Protein AF-A0A920UGZ1-F1 (afdb_monomer)

Foldseek 3Di:
DLCLQQQAEDQQAWEQAPVGIDGGSPVLSVLQVQVCQQFVPKDKAFPDKDWDDDQVVWIKIKTWTWIWGARCQAHPVGGRPRDIDIDTKIKIWTWYDDPSHIHIYMYMPHDDHDRVVVVVVVVVVVVVVVVD

Nearest PDB structures (foldseek):
  3kkg-assembly1_A-2  TM=7.372E-01  e=1.058E-04  Jannaschia sp. CCS1
  2gex-assembly1_A  TM=8.144E-01  e=2.770E-03  Streptomyces nogalater
  7xsi-assembly3_E  TM=6.151E-01  e=9.424E-03  Sordaria araneosa
  3ef8-assembly1_A  TM=6.515E-01  e=1.059E-02  Novosphingobium aromaticivorans DSM 12444
  4l8p-assembly1_A  TM=6.482E-01  e=1.157E-01  Peptacetobacter hiranonis DSM 13275

Radius of gyration: 15.09 Å; Cα contacts (8 Å, |Δi|>4): 255; chains: 1; bounding box: 34×28×44 Å

Secondary structure (DSSP, 8-state):
-HHHHHSSB-TT-EEEETTEEEESHHHHHHHHHHHHHH-TT-EEEEEEEEEEEETTTEEEEEEEEEEEEE--S-BTTBS----EEEEEEEEEEEEEEETTEEEEEEEEES-----HHHHHHHHHHHHHHTT-

Sequence (132 aa):
MLNTFLTPYSKSSRVFDDYGLQLGNKKICYDTHHTTGAFSNIKLIADEIIWAGNDEVGFHTSHRTIIRGRNDGKSNYGPATNKDIDVLVIAKCVAWKTGFFWNMYATTLPVCFFNWGWILTVWHQNSYLLHR

Structure (mmCIF, N/CA/C/O backbone):
data_AF-A0A920UGZ1-F1
#
_entry.id   AF-A0A920UGZ1-F1
#
loop_
_atom_site.group_PDB
_atom_site.id
_atom_site.type_symbol
_atom_site.label_atom_id
_atom_site.label_alt_id
_atom_site.label_comp_id
_atom_site.label_asym_id
_atom_site.label_entity_id
_atom_site.label_seq_id
_atom_site.pdbx_PDB_ins_code
_atom_site.Cartn_x
_atom_site.Cartn_y
_atom_site.Cartn_z
_atom_site.occupancy
_atom_site.B_iso_or_equiv
_atom_site.auth_seq_id
_atom_site.auth_comp_id
_atom_site.auth_asym_id
_atom_site.auth_atom_id
_atom_site.pdbx_PDB_model_num
ATOM 1 N N . MET A 1 1 ? 5.589 -16.237 9.351 1.00 32.47 1 MET A N 1
ATOM 2 C CA . MET A 1 1 ? 4.701 -15.240 8.705 1.00 32.47 1 MET A CA 1
ATOM 3 C C . MET A 1 1 ? 5.381 -13.913 8.357 1.00 32.47 1 MET A C 1
ATOM 5 O O . MET A 1 1 ? 5.009 -13.347 7.344 1.00 32.47 1 MET A O 1
ATOM 9 N N . LEU A 1 2 ? 6.389 -13.425 9.100 1.00 29.95 2 LEU A N 1
ATOM 10 C CA . LEU A 1 2 ? 7.102 -12.169 8.767 1.00 29.95 2 LEU A CA 1
ATOM 11 C C . LEU A 1 2 ? 7.870 -12.199 7.425 1.00 29.95 2 LEU A C 1
ATOM 13 O O . LEU A 1 2 ? 7.974 -11.184 6.743 1.00 29.95 2 LEU A O 1
ATOM 17 N N . ASN A 1 3 ? 8.373 -13.366 7.008 1.00 32.59 3 ASN A N 1
ATOM 18 C CA . ASN A 1 3 ? 9.215 -13.475 5.808 1.00 32.59 3 ASN A CA 1
ATOM 19 C C . ASN A 1 3 ? 8.451 -13.366 4.477 1.00 32.59 3 ASN A C 1
ATOM 21 O O . ASN A 1 3 ? 9.066 -13.048 3.463 1.00 32.59 3 ASN A O 1
ATOM 25 N N . THR A 1 4 ? 7.133 -13.587 4.455 1.00 44.34 4 THR A N 1
ATOM 26 C CA . THR A 1 4 ? 6.342 -13.535 3.210 1.00 44.34 4 THR A CA 1
ATOM 27 C C . THR A 1 4 ? 6.033 -12.096 2.772 1.00 44.34 4 THR A C 1
ATOM 29 O O . THR A 1 4 ? 5.862 -11.842 1.588 1.00 44.34 4 THR A O 1
ATOM 32 N N . PHE A 1 5 ? 6.020 -11.132 3.703 1.00 48.66 5 PHE A N 1
ATOM 33 C CA . PHE A 1 5 ? 5.841 -9.706 3.382 1.00 48.66 5 PHE A CA 1
ATOM 34 C C . PHE A 1 5 ? 7.144 -9.023 2.933 1.00 48.66 5 PHE A C 1
ATOM 36 O O . PHE A 1 5 ? 7.114 -8.118 2.104 1.00 48.66 5 PHE A O 1
ATOM 43 N N . LEU A 1 6 ? 8.294 -9.462 3.461 1.00 47.62 6 LEU A N 1
ATOM 44 C CA . LEU A 1 6 ? 9.612 -8.888 3.152 1.00 47.62 6 LEU A CA 1
ATOM 45 C C . LEU A 1 6 ? 10.187 -9.346 1.808 1.00 47.62 6 LEU A C 1
ATOM 47 O O . LEU A 1 6 ? 11.056 -8.678 1.254 1.00 47.62 6 LEU A O 1
ATOM 51 N N . THR A 1 7 ? 9.758 -10.508 1.320 1.00 50.88 7 THR A N 1
ATOM 52 C CA . THR A 1 7 ? 10.422 -11.241 0.234 1.00 50.88 7 THR A CA 1
ATOM 53 C C . THR A 1 7 ? 10.430 -10.540 -1.127 1.00 50.88 7 THR A C 1
ATOM 55 O O . THR A 1 7 ? 11.448 -10.666 -1.808 1.00 50.88 7 THR A O 1
ATOM 58 N N . PRO A 1 8 ? 9.401 -9.774 -1.543 1.00 59.59 8 PRO A N 1
ATOM 59 C CA . PRO A 1 8 ? 9.457 -9.100 -2.835 1.00 59.59 8 PRO A CA 1
ATOM 60 C C . PRO A 1 8 ? 10.147 -7.735 -2.781 1.00 59.59 8 PRO A C 1
ATOM 62 O O . PRO A 1 8 ? 10.661 -7.299 -3.806 1.00 59.59 8 PRO A O 1
ATOM 65 N N . TYR A 1 9 ? 10.196 -7.066 -1.622 1.00 65.62 9 TYR A N 1
ATOM 66 C CA . TYR A 1 9 ? 10.680 -5.687 -1.527 1.00 65.62 9 TYR A CA 1
ATOM 67 C C . TYR A 1 9 ? 12.178 -5.600 -1.247 1.00 65.62 9 TYR A C 1
ATOM 69 O O . TYR A 1 9 ? 12.668 -6.041 -0.204 1.00 65.62 9 TYR A O 1
ATOM 77 N N . SER A 1 10 ? 12.899 -4.916 -2.132 1.00 73.38 10 SER A N 1
ATOM 78 C CA . SER A 1 10 ? 14.305 -4.580 -1.921 1.00 73.38 10 SER A CA 1
ATOM 79 C C . SER A 1 10 ? 14.525 -3.719 -0.667 1.00 73.38 10 SER A C 1
ATOM 81 O O . SER A 1 10 ? 13.705 -2.865 -0.310 1.00 73.38 10 SER A O 1
ATOM 83 N N . LYS A 1 11 ? 15.698 -3.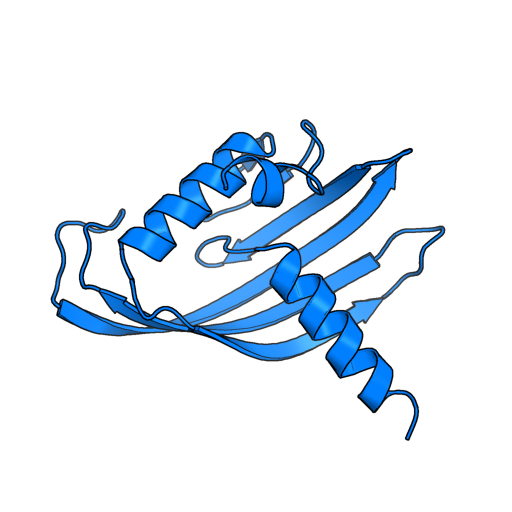869 -0.035 1.00 78.88 11 LYS A N 1
ATOM 84 C CA . LYS A 1 11 ? 16.172 -2.986 1.047 1.00 78.88 11 LYS A CA 1
ATOM 85 C C . LYS A 1 11 ? 16.336 -1.528 0.597 1.00 78.88 11 LYS A C 1
ATOM 87 O O . LYS A 1 11 ? 16.344 -0.648 1.448 1.00 78.88 11 LYS A O 1
ATOM 92 N N . SER A 1 12 ? 16.438 -1.276 -0.709 1.00 79.88 12 SER A N 1
ATOM 93 C CA . SER A 1 12 ? 16.514 0.061 -1.315 1.00 79.88 12 SER A CA 1
ATOM 94 C C . SER A 1 12 ? 15.156 0.640 -1.727 1.00 79.88 12 SER A C 1
ATOM 96 O O . SER A 1 12 ? 15.119 1.656 -2.420 1.00 79.88 12 SER A O 1
ATOM 98 N N . SER A 1 13 ? 14.039 0.013 -1.338 1.00 78.62 13 SER A N 1
ATOM 99 C CA . SER A 1 13 ? 12.700 0.545 -1.628 1.00 78.62 13 SER A CA 1
ATOM 100 C C . SER A 1 13 ? 12.511 1.931 -1.010 1.00 78.62 13 SER A C 1
ATOM 102 O O . SER A 1 13 ? 13.039 2.217 0.067 1.00 78.62 13 SER A O 1
ATOM 104 N N . ARG A 1 14 ? 11.761 2.794 -1.695 1.00 80.56 14 ARG A N 1
ATOM 105 C CA . ARG A 1 14 ? 11.508 4.179 -1.278 1.00 80.56 14 ARG A CA 1
ATOM 106 C C . ARG A 1 14 ? 10.013 4.441 -1.293 1.00 80.56 14 ARG A C 1
ATOM 108 O O . ARG A 1 14 ? 9.350 4.137 -2.280 1.00 80.56 14 ARG A O 1
ATOM 115 N N . VAL A 1 15 ? 9.493 5.015 -0.220 1.00 78.00 15 VAL A N 1
ATOM 116 C CA . VAL A 1 15 ? 8.068 5.319 -0.093 1.00 78.00 15 VAL A CA 1
ATOM 117 C C . VAL A 1 15 ? 7.905 6.749 0.384 1.00 78.00 15 VAL A C 1
ATOM 119 O O . VAL A 1 15 ? 8.541 7.142 1.349 1.00 78.00 15 VAL A O 1
ATOM 122 N N . PHE A 1 16 ? 7.071 7.524 -0.291 1.00 78.50 16 PHE A N 1
ATOM 123 C CA . PHE A 1 16 ? 6.626 8.831 0.167 1.00 78.50 16 PHE A CA 1
ATOM 124 C C . PHE A 1 16 ? 5.209 8.701 0.720 1.00 78.50 16 PHE A C 1
ATOM 126 O O . PHE A 1 16 ? 4.284 8.347 -0.018 1.00 78.50 16 PHE A O 1
ATOM 133 N N . ASP A 1 17 ? 5.069 8.978 2.013 1.00 74.38 17 ASP A N 1
ATOM 134 C CA . ASP A 1 17 ? 3.800 9.029 2.736 1.00 74.38 17 ASP A CA 1
ATOM 135 C C . ASP A 1 17 ? 3.557 10.435 3.311 1.00 74.38 17 ASP A C 1
ATOM 137 O O . ASP A 1 17 ? 4.325 11.370 3.062 1.00 74.38 17 ASP A O 1
ATOM 141 N N . ASP A 1 18 ? 2.490 10.590 4.097 1.00 68.00 18 ASP A N 1
ATOM 142 C CA . ASP A 1 18 ? 2.122 11.861 4.738 1.00 68.00 18 ASP A CA 1
ATOM 143 C C . ASP A 1 18 ? 3.185 12.364 5.740 1.00 68.00 18 ASP A C 1
ATOM 145 O O . ASP A 1 18 ? 3.165 13.528 6.139 1.00 68.00 18 ASP A O 1
ATOM 149 N N . TYR A 1 19 ? 4.135 11.505 6.129 1.00 72.12 19 TYR A N 1
ATOM 150 C CA . TYR A 1 19 ? 5.257 11.817 7.016 1.00 72.12 19 TYR A CA 1
ATOM 151 C C . TYR A 1 19 ? 6.578 12.030 6.252 1.00 72.12 19 TYR A C 1
ATOM 153 O O . TYR A 1 19 ? 7.625 12.217 6.874 1.00 72.12 19 TYR A O 1
ATOM 161 N N . GLY A 1 20 ? 6.548 12.021 4.914 1.00 78.06 20 GLY A N 1
ATOM 162 C CA . GLY A 1 20 ? 7.692 12.291 4.045 1.00 78.06 20 GLY A CA 1
ATOM 163 C C . GLY A 1 20 ? 8.339 11.039 3.444 1.00 78.06 20 GLY A C 1
ATOM 164 O O . GLY A 1 20 ? 7.694 10.015 3.225 1.00 78.06 20 GLY A O 1
ATOM 165 N N . LEU A 1 21 ? 9.631 11.143 3.107 1.00 82.19 21 LEU A N 1
ATOM 166 C CA . LEU A 1 21 ? 10.387 10.047 2.495 1.00 82.19 21 LEU A CA 1
ATOM 167 C C . LEU A 1 21 ? 10.777 8.993 3.533 1.00 82.19 21 LEU A C 1
ATOM 169 O O . LEU A 1 21 ? 11.500 9.264 4.488 1.00 82.19 21 LEU A O 1
ATOM 173 N N . GLN A 1 22 ? 10.392 7.762 3.247 1.00 80.12 22 GLN A N 1
ATOM 174 C CA . GLN A 1 22 ? 10.664 6.561 4.011 1.00 80.12 22 GLN A CA 1
ATOM 175 C C . GLN A 1 22 ? 11.554 5.620 3.206 1.00 80.12 22 GLN A C 1
ATOM 177 O O . GLN A 1 22 ? 11.357 5.414 2.003 1.00 80.12 22 GLN A O 1
ATOM 182 N N . LEU A 1 23 ? 12.539 5.028 3.879 1.00 81.88 23 LEU A N 1
ATOM 183 C CA . LEU A 1 23 ? 13.549 4.180 3.253 1.00 81.88 23 LEU A CA 1
ATOM 184 C C . LEU A 1 23 ? 13.459 2.737 3.748 1.00 81.88 23 LEU A C 1
ATOM 186 O O . LEU A 1 23 ? 13.374 2.459 4.945 1.00 81.88 23 LEU A O 1
ATOM 190 N N . GLY A 1 24 ? 13.566 1.815 2.798 1.00 75.94 24 GLY A N 1
ATOM 191 C CA . GLY A 1 24 ? 13.683 0.387 3.032 1.00 75.94 24 GLY A CA 1
ATOM 192 C C . GLY A 1 24 ? 12.365 -0.337 3.296 1.00 75.94 24 GLY A C 1
ATOM 193 O O . GLY A 1 24 ? 11.339 0.229 3.663 1.00 75.94 24 GLY A O 1
ATOM 194 N N . ASN A 1 25 ? 12.413 -1.655 3.116 1.00 75.50 25 ASN A N 1
ATOM 195 C CA . ASN A 1 25 ? 11.250 -2.538 3.218 1.00 75.50 25 ASN A CA 1
ATOM 196 C C . ASN A 1 25 ? 10.719 -2.733 4.651 1.00 75.50 25 ASN A C 1
ATOM 198 O O . ASN A 1 25 ? 9.553 -3.082 4.833 1.00 75.50 25 ASN A O 1
ATOM 202 N N . LYS A 1 26 ? 11.550 -2.499 5.676 1.00 79.75 26 LYS A N 1
ATOM 203 C CA . LYS A 1 26 ? 11.174 -2.704 7.082 1.00 79.75 26 LYS A CA 1
ATOM 204 C C . LYS A 1 26 ? 10.044 -1.778 7.512 1.00 79.75 26 LYS A C 1
ATOM 206 O O . LYS A 1 26 ? 9.107 -2.245 8.151 1.00 79.75 26 LYS A O 1
ATOM 211 N N . LYS A 1 27 ? 10.121 -0.494 7.145 1.00 75.19 27 LYS A N 1
ATOM 212 C CA . LYS A 1 27 ? 9.072 0.467 7.492 1.00 75.19 27 LYS A CA 1
ATOM 213 C C . LYS A 1 27 ? 7.757 0.131 6.792 1.00 75.19 27 LYS A C 1
ATOM 215 O O . LYS A 1 27 ? 6.735 0.079 7.455 1.00 75.19 27 LYS A O 1
ATOM 220 N N . ILE A 1 28 ? 7.805 -0.244 5.513 1.00 73.25 28 ILE A N 1
ATOM 221 C CA . ILE A 1 28 ? 6.624 -0.697 4.756 1.00 73.25 28 ILE A CA 1
ATOM 222 C C . ILE A 1 28 ? 5.918 -1.857 5.479 1.00 73.25 28 ILE A C 1
ATOM 224 O O . ILE A 1 28 ? 4.697 -1.855 5.633 1.00 73.25 28 ILE A O 1
ATOM 228 N N . CYS A 1 29 ? 6.684 -2.838 5.966 1.00 76.00 29 CYS A N 1
ATOM 229 C CA . CYS A 1 29 ? 6.129 -3.968 6.714 1.00 76.00 29 CYS A CA 1
ATOM 230 C C . CYS A 1 29 ? 5.551 -3.538 8.067 1.00 76.00 29 CYS A C 1
ATOM 232 O O . CYS A 1 29 ? 4.473 -3.993 8.442 1.00 76.00 29 CYS A O 1
ATOM 234 N N . TYR A 1 30 ? 6.258 -2.666 8.789 1.00 80.06 30 TYR A N 1
ATOM 235 C CA . TYR A 1 30 ? 5.792 -2.132 10.066 1.00 80.06 30 TYR A CA 1
ATOM 236 C C . TYR A 1 30 ? 4.472 -1.369 9.907 1.00 80.06 30 TYR A C 1
ATOM 238 O O . TYR A 1 30 ? 3.517 -1.665 10.621 1.00 80.06 30 TYR A O 1
ATOM 246 N N . ASP A 1 31 ? 4.387 -0.463 8.933 1.00 77.56 31 ASP A N 1
ATOM 247 C CA . ASP A 1 31 ? 3.189 0.337 8.666 1.00 77.56 31 ASP A CA 1
ATOM 248 C C . ASP A 1 31 ? 2.014 -0.555 8.250 1.00 77.56 31 ASP A C 1
ATOM 250 O O . ASP A 1 31 ? 0.892 -0.382 8.729 1.00 77.56 31 ASP A O 1
ATOM 254 N N . THR A 1 32 ? 2.285 -1.571 7.423 1.00 78.38 32 THR A N 1
ATOM 255 C CA . THR A 1 32 ? 1.283 -2.574 7.040 1.00 78.38 32 THR A CA 1
ATOM 256 C C . THR A 1 32 ? 0.735 -3.291 8.272 1.00 78.38 32 THR A C 1
ATOM 258 O O . THR A 1 32 ? -0.480 -3.353 8.457 1.00 78.38 32 THR A O 1
ATOM 261 N N . HIS A 1 33 ? 1.611 -3.791 9.149 1.00 82.62 33 HIS A N 1
ATOM 262 C CA . HIS A 1 33 ? 1.190 -4.464 10.375 1.00 82.62 33 HIS A CA 1
ATOM 263 C C . HIS A 1 33 ? 0.410 -3.545 11.305 1.00 82.62 33 HIS A C 1
ATOM 265 O O . HIS A 1 33 ? -0.667 -3.931 11.758 1.00 82.62 33 HIS A O 1
ATOM 271 N N . HIS A 1 34 ? 0.915 -2.334 11.538 1.00 83.19 34 HIS A N 1
ATOM 272 C CA . HIS A 1 34 ? 0.252 -1.330 12.358 1.00 83.19 34 HIS A CA 1
ATOM 273 C C . HIS A 1 34 ? -1.201 -1.130 11.912 1.00 83.19 34 HIS A C 1
ATOM 275 O O . HIS A 1 34 ? -2.115 -1.204 12.726 1.00 83.19 34 HIS A O 1
ATOM 281 N N . THR A 1 35 ? -1.442 -0.966 10.616 1.00 80.75 35 THR A N 1
ATOM 282 C CA . THR A 1 35 ? -2.794 -0.676 10.127 1.00 80.75 35 THR A CA 1
ATOM 283 C C . THR A 1 35 ? -3.688 -1.892 10.077 1.00 80.75 35 THR A C 1
ATOM 285 O O . THR A 1 35 ? -4.846 -1.787 10.464 1.00 80.75 35 THR A O 1
ATOM 288 N N . THR A 1 36 ? -3.176 -3.057 9.676 1.00 85.81 36 THR A N 1
ATOM 289 C CA . THR A 1 36 ? -3.968 -4.295 9.784 1.00 85.81 36 THR A CA 1
ATOM 290 C C . THR A 1 36 ? -4.333 -4.619 11.237 1.00 85.81 36 THR A C 1
ATOM 292 O O . THR A 1 36 ? -5.354 -5.250 11.476 1.00 85.81 36 THR A O 1
ATOM 295 N N . GLY A 1 37 ? -3.539 -4.154 12.210 1.00 87.25 37 GLY A N 1
ATOM 296 C CA . GLY A 1 37 ? -3.875 -4.216 13.633 1.00 87.25 37 GLY A CA 1
ATOM 297 C C . GLY A 1 37 ? -4.835 -3.114 14.098 1.00 87.25 37 GLY A C 1
ATOM 298 O O . GLY A 1 37 ? -5.617 -3.348 15.011 1.00 87.25 37 GLY A O 1
ATOM 299 N N . ALA A 1 38 ? -4.794 -1.927 13.485 1.00 87.31 38 ALA A N 1
ATOM 300 C CA . ALA A 1 38 ? -5.699 -0.813 13.784 1.00 87.31 38 ALA A CA 1
ATOM 301 C C . ALA A 1 38 ? -7.110 -0.989 13.187 1.00 87.31 38 ALA A C 1
ATOM 303 O O . ALA A 1 38 ? -8.057 -0.350 13.658 1.00 87.31 38 ALA A O 1
ATOM 304 N N . PHE A 1 39 ? -7.215 -1.811 12.140 1.00 88.94 39 PHE A N 1
ATOM 305 C CA . PHE A 1 39 ? -8.427 -2.106 11.385 1.00 88.94 39 PHE A CA 1
ATOM 306 C C . PHE A 1 39 ? -8.460 -3.601 11.040 1.00 88.94 39 PHE A C 1
ATOM 308 O O . PHE A 1 39 ? -8.046 -4.006 9.950 1.00 88.94 39 PHE A O 1
ATOM 315 N N . SER A 1 40 ? -8.936 -4.446 11.955 1.00 90.50 40 SER A N 1
ATOM 316 C CA . SER A 1 40 ? -8.846 -5.908 11.779 1.00 90.50 40 SER A CA 1
ATOM 317 C C . SER A 1 40 ? -9.637 -6.442 10.573 1.00 90.50 40 SER A C 1
ATOM 319 O O . SER A 1 40 ? -9.274 -7.459 9.980 1.00 90.50 40 SER A O 1
ATOM 321 N N . ASN A 1 41 ? -10.699 -5.735 10.175 1.00 91.50 41 ASN A N 1
ATOM 322 C CA . ASN A 1 41 ? -11.573 -6.069 9.047 1.00 91.50 41 ASN A CA 1
ATOM 323 C C . ASN A 1 41 ? -11.275 -5.246 7.777 1.00 91.50 41 ASN A C 1
ATOM 325 O O . ASN A 1 41 ? -12.150 -5.124 6.914 1.00 91.50 41 ASN A O 1
ATOM 329 N N . ILE A 1 42 ? -10.076 -4.660 7.675 1.00 87.69 42 ILE A N 1
ATOM 330 C CA . ILE A 1 42 ? -9.684 -3.776 6.573 1.00 87.69 42 ILE A CA 1
ATOM 331 C C . ILE A 1 42 ? -9.838 -4.435 5.195 1.00 87.69 42 ILE A C 1
ATOM 333 O O . ILE A 1 42 ? -9.456 -5.585 4.970 1.00 87.69 42 ILE A O 1
ATOM 337 N N . LYS A 1 43 ? -10.370 -3.669 4.243 1.00 87.94 43 LYS A N 1
ATOM 338 C CA . LYS A 1 43 ? -10.505 -4.024 2.828 1.00 87.94 43 LYS A CA 1
ATOM 339 C C . LYS A 1 43 ? -9.951 -2.901 1.963 1.00 87.94 43 LYS A C 1
ATOM 341 O O . LYS A 1 43 ? -10.270 -1.737 2.186 1.00 87.94 43 LYS A O 1
ATOM 346 N N 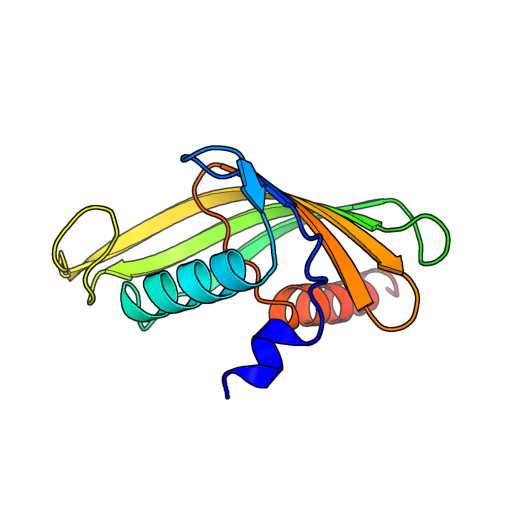. LEU A 1 44 ? -9.154 -3.265 0.963 1.00 84.81 44 LEU A N 1
ATOM 347 C CA . LEU A 1 44 ? -8.653 -2.354 -0.062 1.00 84.81 44 LEU A CA 1
ATOM 348 C C . LEU A 1 44 ? -9.449 -2.631 -1.336 1.00 84.81 44 LEU A C 1
ATOM 350 O O . LEU A 1 44 ? -9.279 -3.669 -1.965 1.00 84.81 44 LEU A O 1
ATOM 354 N N . ILE A 1 45 ? -10.366 -1.741 -1.685 1.00 87.06 45 ILE A N 1
ATOM 355 C CA . ILE A 1 45 ? -11.234 -1.888 -2.851 1.00 87.06 45 ILE A CA 1
ATOM 356 C C . ILE A 1 45 ? -10.571 -1.137 -4.000 1.00 87.06 45 ILE A C 1
ATOM 358 O O . ILE A 1 45 ? -10.518 0.091 -3.982 1.00 87.06 45 ILE A O 1
ATOM 362 N N . ALA A 1 46 ? -10.031 -1.876 -4.967 1.00 85.19 46 ALA A N 1
ATOM 363 C CA . ALA A 1 46 ? -9.477 -1.303 -6.187 1.00 85.19 46 ALA A CA 1
ATOM 364 C C . ALA A 1 46 ? -10.615 -0.736 -7.043 1.00 85.19 46 ALA A C 1
ATOM 366 O O . ALA A 1 46 ? -11.421 -1.497 -7.573 1.00 85.19 46 ALA A O 1
ATOM 367 N N . ASP A 1 47 ? -10.683 0.587 -7.139 1.00 84.44 47 ASP A N 1
ATOM 368 C CA . ASP A 1 47 ? -11.708 1.286 -7.911 1.00 84.44 47 ASP A CA 1
ATOM 369 C C . ASP A 1 47 ? -11.245 1.504 -9.356 1.00 84.44 47 ASP A C 1
ATOM 371 O O . ASP A 1 47 ? -11.942 1.161 -10.304 1.00 84.44 47 ASP A O 1
ATOM 375 N N . GLU A 1 48 ? -10.017 1.997 -9.538 1.00 86.19 48 GLU A N 1
ATOM 376 C CA . GLU A 1 48 ? -9.421 2.164 -10.864 1.00 86.19 48 GLU A CA 1
ATOM 377 C C . GLU A 1 48 ? -7.916 1.929 -10.821 1.00 86.19 48 GLU A C 1
ATOM 379 O O . GLU A 1 48 ? -7.233 2.319 -9.872 1.00 86.19 48 GLU A O 1
ATOM 384 N N . ILE A 1 49 ? -7.385 1.285 -11.858 1.00 84.12 49 ILE A N 1
ATOM 385 C CA . ILE A 1 49 ? -5.961 0.988 -11.964 1.00 84.12 49 ILE A CA 1
ATOM 386 C C . ILE A 1 49 ? -5.516 1.241 -13.391 1.00 84.12 49 ILE A C 1
ATOM 388 O O . ILE A 1 49 ? -6.002 0.608 -14.325 1.00 84.12 49 ILE A O 1
ATOM 392 N N . ILE A 1 50 ? -4.538 2.126 -13.533 1.00 87.56 50 ILE A N 1
ATOM 393 C CA . ILE A 1 50 ? -3.838 2.362 -14.792 1.00 87.56 50 ILE A CA 1
ATOM 394 C C . ILE A 1 50 ? -2.379 1.958 -14.632 1.00 87.56 50 ILE A C 1
ATOM 396 O O . ILE A 1 50 ? -1.790 2.100 -13.556 1.00 87.56 50 ILE A O 1
ATOM 400 N N . TRP A 1 51 ? -1.781 1.454 -15.703 1.00 89.38 51 TRP A N 1
ATOM 401 C CA . TRP A 1 51 ? -0.381 1.062 -15.703 1.00 89.38 51 TRP A CA 1
ATOM 402 C C . TRP A 1 51 ? 0.258 1.256 -17.075 1.00 89.38 51 TRP A C 1
ATOM 404 O O . TRP A 1 51 ? -0.429 1.324 -18.091 1.00 89.38 51 TRP A O 1
ATOM 414 N N . ALA A 1 52 ? 1.581 1.370 -17.085 1.00 86.81 52 ALA A N 1
ATOM 415 C CA . ALA A 1 52 ? 2.403 1.471 -18.280 1.00 86.81 52 ALA A CA 1
ATOM 416 C C . ALA A 1 52 ? 3.761 0.798 -18.042 1.00 86.81 52 ALA A C 1
ATOM 418 O O . ALA A 1 52 ? 4.231 0.728 -16.904 1.00 86.81 52 ALA A O 1
ATOM 419 N N . GLY A 1 53 ? 4.402 0.346 -19.119 1.00 87.69 53 GLY A N 1
ATOM 420 C CA . GLY A 1 53 ? 5.712 -0.308 -19.080 1.00 87.69 53 GLY A CA 1
ATOM 421 C C . GLY A 1 53 ? 5.644 -1.820 -19.294 1.00 87.69 53 GLY A C 1
ATOM 422 O 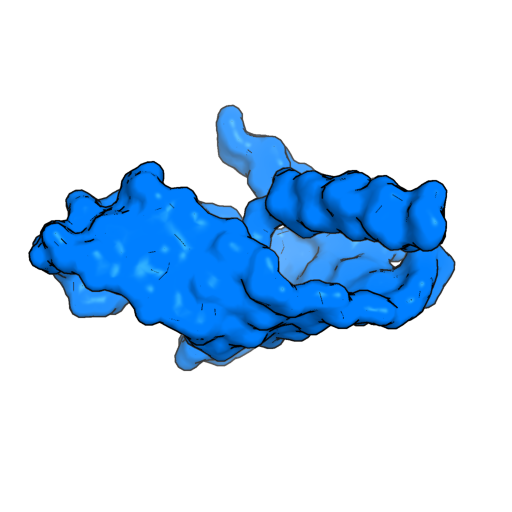O . GLY A 1 53 ? 4.637 -2.338 -19.774 1.00 87.69 53 GLY A O 1
ATOM 423 N N . ASN A 1 54 ? 6.738 -2.513 -18.991 1.00 84.31 54 ASN A N 1
ATOM 424 C CA . ASN A 1 54 ? 6.893 -3.958 -19.179 1.00 84.31 54 ASN A CA 1
ATOM 425 C C . ASN A 1 54 ? 7.979 -4.515 -18.235 1.00 84.31 54 ASN A C 1
ATOM 427 O O . ASN A 1 54 ? 8.485 -3.813 -17.360 1.00 84.31 54 ASN A O 1
ATOM 431 N N . ASP A 1 55 ? 8.326 -5.788 -18.379 1.00 80.62 55 ASP A N 1
ATOM 432 C CA . ASP A 1 55 ? 9.327 -6.475 -17.563 1.00 80.62 55 ASP A CA 1
ATOM 433 C C . ASP A 1 55 ? 10.780 -6.051 -17.842 1.00 80.62 55 ASP A C 1
ATOM 435 O O . ASP A 1 55 ? 11.639 -6.263 -16.983 1.00 80.62 55 ASP A O 1
ATOM 439 N N . GLU A 1 56 ? 11.050 -5.400 -18.976 1.00 80.19 56 GLU A N 1
ATOM 440 C CA . GLU A 1 56 ? 12.366 -4.850 -19.324 1.00 80.19 56 GLU A CA 1
ATOM 441 C C . GLU A 1 56 ? 12.590 -3.458 -18.714 1.00 80.19 56 GLU A C 1
ATOM 443 O O . GLU A 1 56 ? 13.633 -3.203 -18.109 1.00 80.19 56 GLU A O 1
ATOM 448 N N . VAL A 1 57 ? 11.611 -2.553 -18.846 1.00 81.62 57 VAL A N 1
ATOM 449 C CA . VAL A 1 57 ? 11.725 -1.149 -18.393 1.00 81.62 57 VAL A CA 1
ATOM 450 C C . VAL A 1 57 ? 11.136 -0.905 -17.001 1.00 81.62 57 VAL A C 1
ATOM 452 O O . VAL A 1 57 ? 11.365 0.146 -16.402 1.00 81.62 57 VAL A O 1
ATOM 455 N N . GLY A 1 58 ? 10.397 -1.878 -16.467 1.00 81.25 58 GLY A N 1
ATOM 456 C CA . GLY A 1 58 ? 9.624 -1.756 -15.237 1.00 81.25 58 GLY A CA 1
ATOM 457 C C . GLY A 1 58 ? 8.193 -1.271 -15.475 1.00 81.25 58 GLY A C 1
ATOM 458 O O . GLY A 1 58 ? 7.824 -0.798 -16.548 1.00 81.25 58 GLY A O 1
ATOM 459 N N . PHE A 1 59 ? 7.374 -1.389 -14.435 1.00 83.62 59 PHE A N 1
ATOM 460 C CA . PHE A 1 59 ? 5.962 -1.038 -14.440 1.00 83.62 59 PHE A CA 1
ATOM 461 C C . PHE A 1 59 ? 5.726 0.233 -13.635 1.00 83.62 59 PHE A C 1
ATOM 463 O O . PHE A 1 59 ? 6.008 0.293 -12.438 1.00 83.62 59 PHE A O 1
ATOM 470 N N . HIS A 1 60 ? 5.140 1.230 -14.282 1.00 84.56 60 HIS A N 1
ATOM 471 C CA . HIS A 1 60 ? 4.523 2.373 -13.631 1.00 84.56 60 HIS A CA 1
ATOM 472 C C . HIS A 1 60 ? 3.046 2.064 -13.440 1.00 84.56 60 HIS A C 1
ATOM 474 O O . HIS A 1 60 ? 2.359 1.700 -14.385 1.00 84.56 60 HIS A O 1
ATOM 480 N N . THR A 1 61 ? 2.548 2.210 -12.224 1.00 82.94 61 THR A N 1
ATOM 481 C CA . THR A 1 61 ? 1.166 1.896 -11.862 1.00 82.94 61 THR A CA 1
ATOM 482 C C . THR A 1 61 ? 0.585 3.052 -11.066 1.00 82.94 61 THR A C 1
ATOM 484 O O . THR A 1 61 ? 1.283 3.688 -10.276 1.00 82.94 61 THR A O 1
ATOM 487 N N . SER A 1 62 ? -0.688 3.350 -11.281 1.00 85.81 62 SER A N 1
ATOM 488 C CA . SER A 1 62 ? -1.451 4.293 -10.473 1.00 85.81 62 SER A CA 1
ATOM 489 C C . SER A 1 62 ? -2.756 3.628 -10.074 1.00 85.81 62 SER A C 1
ATOM 491 O O . SER A 1 62 ? -3.501 3.158 -10.929 1.00 85.81 62 SER A O 1
ATOM 493 N N . HIS A 1 63 ? -3.021 3.597 -8.775 1.00 85.50 63 HIS A N 1
ATOM 494 C CA . HIS A 1 63 ? -4.174 2.941 -8.178 1.00 85.50 63 HIS A CA 1
ATOM 495 C C . HIS A 1 63 ? -5.047 3.996 -7.516 1.00 85.50 63 HIS A C 1
ATOM 497 O O . HIS A 1 63 ? -4.552 4.782 -6.705 1.00 85.50 63 HIS A O 1
ATOM 503 N N . ARG A 1 64 ? -6.335 3.993 -7.840 1.00 87.69 64 ARG A N 1
ATOM 504 C CA . ARG A 1 64 ? -7.385 4.630 -7.054 1.00 87.69 64 ARG A CA 1
ATOM 505 C C . ARG A 1 64 ? -8.054 3.533 -6.237 1.00 87.69 64 ARG A C 1
ATOM 507 O O . ARG A 1 64 ? -8.624 2.598 -6.797 1.00 87.69 64 ARG A O 1
ATOM 514 N N . THR A 1 65 ? -7.951 3.634 -4.920 1.00 84.94 65 THR A N 1
ATOM 515 C CA . THR A 1 65 ? -8.389 2.598 -3.983 1.00 84.94 65 THR A CA 1
ATOM 516 C C . THR A 1 65 ? -9.257 3.222 -2.904 1.00 84.94 65 THR A C 1
ATOM 518 O O . THR A 1 65 ? -8.936 4.292 -2.395 1.00 84.94 65 THR A O 1
ATOM 521 N N . ILE A 1 66 ? -10.325 2.538 -2.507 1.00 88.25 66 ILE A N 1
ATOM 522 C CA . ILE A 1 66 ? -11.079 2.868 -1.296 1.00 88.25 66 ILE A CA 1
ATOM 523 C C . ILE A 1 66 ? -10.653 1.894 -0.202 1.00 88.25 66 ILE A C 1
ATOM 525 O O . ILE A 1 66 ? -10.820 0.681 -0.335 1.00 88.25 66 ILE A O 1
ATOM 529 N N . ILE A 1 67 ? -10.100 2.416 0.886 1.00 86.75 67 ILE A N 1
ATOM 530 C CA . ILE A 1 67 ? -9.820 1.646 2.094 1.00 86.75 67 ILE A CA 1
ATOM 531 C C . ILE A 1 67 ? -11.040 1.720 2.997 1.00 86.75 67 ILE A C 1
ATOM 533 O O . ILE A 1 67 ? -11.432 2.805 3.417 1.00 86.75 67 ILE A O 1
ATOM 537 N N . ARG A 1 68 ? -11.607 0.560 3.318 1.00 90.69 68 ARG A N 1
ATOM 538 C CA . ARG A 1 68 ? -12.760 0.421 4.205 1.00 90.69 68 ARG A CA 1
ATOM 539 C C . ARG A 1 68 ? -12.404 -0.436 5.404 1.00 90.69 68 ARG A C 1
ATOM 541 O O . ARG A 1 68 ? -11.820 -1.505 5.239 1.00 90.69 68 ARG A O 1
ATOM 548 N N . GLY A 1 69 ? -12.804 -0.021 6.597 1.00 91.31 69 GLY A N 1
ATOM 549 C CA . GLY A 1 69 ? -12.608 -0.818 7.805 1.00 91.31 69 GLY A CA 1
ATOM 550 C C . GLY A 1 69 ? -13.206 -0.168 9.042 1.00 91.31 69 GLY A C 1
ATOM 551 O O . GLY A 1 69 ? -13.583 0.999 9.022 1.00 91.31 69 GLY A O 1
ATOM 552 N N . ARG A 1 70 ? -13.264 -0.929 10.130 1.00 94.06 70 ARG A N 1
ATOM 553 C CA . ARG A 1 70 ? -13.640 -0.459 11.459 1.00 94.06 70 ARG A CA 1
ATOM 554 C C . ARG A 1 70 ? -12.381 -0.207 12.267 1.00 94.06 70 ARG A C 1
ATOM 556 O O . ARG A 1 70 ? -11.528 -1.082 12.338 1.00 94.06 70 ARG A O 1
ATOM 563 N N . ASN A 1 71 ? -12.260 0.964 12.885 1.00 93.44 71 ASN A N 1
ATOM 564 C CA . ASN A 1 71 ? -11.123 1.264 13.747 1.00 93.44 71 ASN A CA 1
ATOM 565 C C . ASN A 1 71 ? -11.283 0.601 15.124 1.00 93.44 71 ASN A C 1
ATOM 567 O O . ASN A 1 71 ? -11.722 1.240 16.081 1.00 93.44 71 ASN A O 1
ATOM 571 N N . ASP A 1 72 ? -10.948 -0.680 15.208 1.00 95.25 72 ASP A N 1
ATOM 572 C CA . ASP A 1 72 ? -11.034 -1.510 16.412 1.00 95.25 72 ASP A CA 1
ATOM 573 C C . ASP A 1 72 ? -9.693 -1.678 17.147 1.00 95.25 72 ASP A C 1
ATOM 575 O O . ASP A 1 72 ? -9.659 -2.193 18.265 1.00 95.25 72 ASP A O 1
ATOM 579 N N . GLY A 1 73 ? -8.598 -1.176 16.570 1.00 92.25 73 GLY A N 1
ATOM 580 C CA . GLY A 1 73 ? -7.284 -1.105 17.204 1.00 92.25 73 GLY A CA 1
ATOM 581 C C . GLY A 1 73 ? -6.739 0.319 17.330 1.00 92.25 73 GLY A C 1
ATOM 582 O O . GLY A 1 73 ? -7.262 1.285 16.769 1.00 92.25 73 GLY A O 1
ATOM 583 N N . LYS A 1 74 ? -5.647 0.467 18.085 1.00 91.38 74 LYS A N 1
ATOM 584 C CA . LYS A 1 74 ? -4.912 1.737 18.174 1.00 91.38 74 LYS A CA 1
ATOM 585 C C . LYS A 1 74 ? -4.326 2.082 16.803 1.00 91.38 74 LYS A C 1
ATOM 587 O O . LYS A 1 74 ? -3.681 1.238 16.192 1.00 91.38 74 LYS A O 1
ATOM 592 N N . SER A 1 75 ? -4.513 3.324 16.366 1.00 85.94 75 SER A N 1
ATOM 593 C CA . SER A 1 75 ? -3.936 3.859 15.130 1.00 85.94 75 SER A CA 1
ATOM 594 C C . SER A 1 75 ? -2.942 4.991 15.426 1.00 85.94 75 SER A C 1
ATOM 596 O O . SER A 1 75 ? -2.797 5.429 16.571 1.00 85.94 75 SER A O 1
ATOM 598 N N . ASN A 1 76 ? -2.307 5.532 14.380 1.00 79.94 76 ASN A N 1
ATOM 599 C CA . ASN A 1 76 ? -1.473 6.736 14.478 1.00 79.94 76 ASN A CA 1
ATOM 600 C C . ASN A 1 76 ? -2.278 7.976 14.905 1.00 79.94 76 ASN A C 1
ATOM 602 O O . ASN A 1 76 ? -1.697 8.948 15.376 1.00 79.94 76 ASN A O 1
ATOM 606 N N . TYR A 1 77 ? -3.607 7.934 14.769 1.00 81.12 77 TYR A N 1
ATOM 607 C CA . TYR A 1 77 ? -4.514 9.024 15.127 1.00 81.12 77 TYR A CA 1
ATOM 608 C C . TYR A 1 77 ? -5.080 8.899 16.550 1.00 81.12 77 TYR A C 1
ATOM 610 O O . TYR A 1 77 ? -5.840 9.763 16.979 1.00 81.12 77 TYR A O 1
ATOM 618 N N . GLY A 1 78 ? -4.713 7.849 17.298 1.00 87.56 78 GLY A N 1
ATOM 619 C CA . GLY A 1 78 ? -5.108 7.670 18.696 1.00 87.56 78 GLY A CA 1
ATOM 620 C C . GLY A 1 78 ? -5.664 6.279 19.030 1.00 87.56 78 GLY A C 1
ATOM 621 O O . GLY A 1 78 ? -5.460 5.319 18.279 1.00 87.56 78 GLY A O 1
ATOM 622 N N . PRO A 1 79 ? -6.329 6.141 20.195 1.00 92.94 79 PRO A N 1
ATOM 623 C CA . PRO A 1 79 ? -7.001 4.908 20.608 1.00 92.94 79 PRO A CA 1
ATOM 624 C C . PRO A 1 79 ? -8.088 4.458 19.620 1.00 92.94 79 PRO A C 1
ATOM 626 O O . PRO A 1 79 ? -8.570 5.253 18.816 1.00 92.94 79 PRO A O 1
ATOM 629 N N . ALA A 1 80 ? -8.500 3.190 19.721 1.00 94.38 80 ALA A N 1
ATOM 630 C CA . ALA A 1 80 ? -9.584 2.638 18.911 1.00 94.38 80 ALA A CA 1
ATOM 631 C C . ALA A 1 80 ? -10.878 3.445 19.099 1.00 94.38 80 ALA A C 1
ATO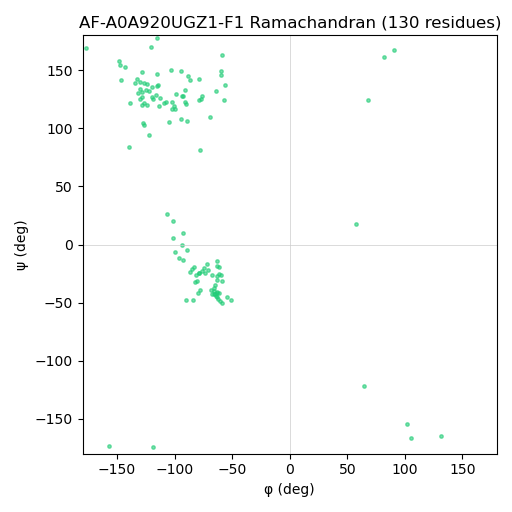M 633 O O . ALA A 1 80 ? -11.372 3.607 20.216 1.00 94.38 80 ALA A O 1
ATOM 634 N N . THR A 1 81 ? -11.431 3.943 17.998 1.00 93.69 81 THR A N 1
ATOM 635 C CA . THR A 1 81 ? -12.663 4.745 18.000 1.00 93.69 81 THR A CA 1
ATOM 636 C C . THR A 1 81 ? -13.923 3.906 17.796 1.00 93.69 81 THR A C 1
ATOM 638 O O . THR A 1 81 ? -15.027 4.402 18.013 1.00 93.69 81 THR A O 1
ATOM 641 N N . ASN A 1 82 ? -13.778 2.643 17.377 1.00 95.62 82 ASN A N 1
ATOM 642 C CA . ASN A 1 82 ? -14.851 1.710 17.025 1.00 95.62 82 ASN A CA 1
ATOM 643 C C . ASN A 1 82 ? -15.790 2.191 15.909 1.00 95.62 82 ASN A C 1
ATOM 645 O O . ASN A 1 82 ? -16.880 1.628 15.757 1.00 95.62 82 ASN A O 1
ATOM 649 N N . LYS A 1 83 ? -15.372 3.190 15.123 1.00 93.31 83 LYS A N 1
ATOM 650 C CA . LYS A 1 83 ? -16.114 3.726 13.976 1.00 93.31 83 LYS A CA 1
ATOM 651 C C . LYS A 1 83 ? -15.681 3.064 12.675 1.00 93.31 83 LYS A C 1
ATOM 653 O O . LYS A 1 83 ? -14.515 2.695 12.527 1.00 93.31 83 LYS A O 1
ATOM 658 N N . ASP A 1 84 ? -16.617 2.965 11.742 1.00 94.62 84 ASP A N 1
ATOM 659 C CA . ASP A 1 84 ? -16.318 2.595 10.364 1.00 94.62 84 ASP A CA 1
ATOM 660 C C . ASP A 1 84 ? -15.750 3.797 9.605 1.00 94.62 84 ASP A C 1
ATOM 662 O O . ASP A 1 84 ? -16.162 4.941 9.824 1.00 94.62 84 ASP A O 1
ATOM 666 N N . ILE A 1 85 ? -14.787 3.527 8.730 1.00 88.38 85 ILE A N 1
ATOM 667 C CA . ILE A 1 85 ? -14.139 4.514 7.872 1.00 88.38 85 ILE A CA 1
ATOM 668 C C . ILE A 1 85 ? -14.169 4.060 6.418 1.00 88.38 85 ILE A C 1
ATOM 670 O O . ILE A 1 85 ? -14.049 2.867 6.133 1.00 88.38 85 ILE A O 1
ATOM 674 N N . ASP A 1 86 ? -14.240 5.050 5.533 1.00 91.12 86 ASP A N 1
ATOM 675 C CA . ASP A 1 86 ? -13.939 4.940 4.112 1.00 91.12 86 ASP A CA 1
ATOM 676 C C . ASP A 1 86 ? -12.917 6.023 3.765 1.00 91.12 86 ASP A C 1
ATOM 678 O O . ASP A 1 86 ? -13.156 7.211 3.988 1.00 91.12 86 ASP A O 1
ATOM 682 N N . VAL A 1 87 ? -11.764 5.616 3.238 1.00 84.31 87 VAL A N 1
ATOM 683 C CA . VAL A 1 87 ? -10.669 6.519 2.876 1.00 84.31 87 VAL A CA 1
ATOM 684 C C . VAL A 1 87 ? -10.319 6.307 1.415 1.00 84.31 87 VAL A C 1
ATOM 686 O O . VAL A 1 87 ? -9.932 5.211 1.013 1.00 84.31 87 VAL A O 1
ATOM 689 N N . LEU A 1 88 ? -10.441 7.366 0.620 1.00 85.56 88 LEU A N 1
ATOM 690 C CA . LEU A 1 88 ? -9.949 7.374 -0.750 1.00 85.56 88 LEU A CA 1
ATOM 691 C C . LEU A 1 88 ? -8.427 7.525 -0.737 1.00 85.56 88 LEU A C 1
ATOM 693 O O . LEU A 1 88 ? -7.898 8.457 -0.134 1.00 85.56 88 LEU A O 1
ATOM 697 N N . VAL A 1 89 ? -7.744 6.629 -1.439 1.00 81.75 89 VAL A N 1
ATOM 698 C CA . VAL A 1 89 ? -6.290 6.608 -1.573 1.00 81.75 89 VAL A CA 1
ATOM 699 C C . VAL A 1 89 ? -5.927 6.615 -3.046 1.00 81.75 89 VAL A C 1
ATOM 701 O O . VAL A 1 89 ? -6.463 5.837 -3.838 1.00 81.75 89 VAL A O 1
ATOM 704 N N . ILE A 1 90 ? -4.979 7.477 -3.403 1.00 83.50 90 ILE A N 1
ATOM 705 C CA . ILE A 1 90 ? -4.316 7.426 -4.704 1.00 83.50 90 ILE A CA 1
ATOM 706 C C . ILE A 1 90 ? -2.859 7.048 -4.479 1.00 83.50 90 ILE A C 1
ATOM 708 O O . ILE A 1 90 ? -2.145 7.694 -3.709 1.00 83.50 90 ILE A O 1
ATOM 712 N N . ALA A 1 91 ? -2.422 6.002 -5.174 1.00 81.69 91 ALA A N 1
ATOM 713 C CA . ALA A 1 91 ? -1.085 5.452 -5.047 1.00 81.69 91 ALA A CA 1
ATOM 714 C C . ALA A 1 91 ? -0.403 5.322 -6.399 1.00 81.69 91 ALA A C 1
ATOM 716 O O . ALA A 1 91 ? -0.872 4.574 -7.256 1.00 81.69 91 ALA A O 1
ATOM 717 N N . LYS A 1 92 ? 0.736 5.992 -6.569 1.00 82.31 92 LYS A N 1
ATOM 718 C CA . LYS A 1 92 ? 1.599 5.807 -7.736 1.00 82.31 92 LYS A CA 1
ATOM 719 C C . LYS A 1 92 ? 2.776 4.938 -7.341 1.00 82.31 92 LYS A C 1
ATOM 721 O O . LYS A 1 92 ? 3.526 5.310 -6.443 1.00 82.31 92 LYS A O 1
ATOM 726 N N . CYS A 1 93 ? 2.954 3.815 -8.022 1.00 84.50 93 CYS A N 1
ATOM 727 C CA . CYS A 1 93 ? 4.035 2.880 -7.754 1.00 84.50 93 CYS A CA 1
ATOM 728 C C . CYS A 1 93 ? 4.864 2.644 -9.019 1.00 84.50 93 CYS A C 1
ATOM 730 O O . CYS A 1 93 ? 4.324 2.474 -10.109 1.00 84.50 93 CYS A O 1
ATOM 732 N N . VAL A 1 94 ? 6.181 2.599 -8.865 1.00 83.44 94 VAL A N 1
ATOM 733 C CA . VAL A 1 94 ? 7.1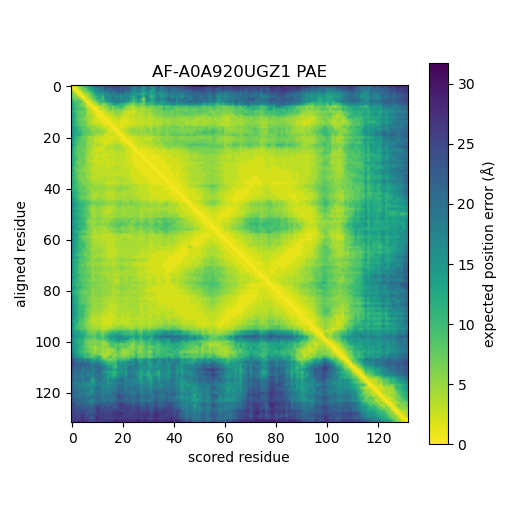24 2.152 -9.888 1.00 83.44 94 VAL A CA 1
ATOM 734 C C . VAL A 1 94 ? 7.758 0.871 -9.381 1.00 83.44 94 VAL A C 1
ATOM 736 O O . VAL A 1 94 ? 8.381 0.878 -8.318 1.00 83.44 94 VAL A O 1
ATOM 739 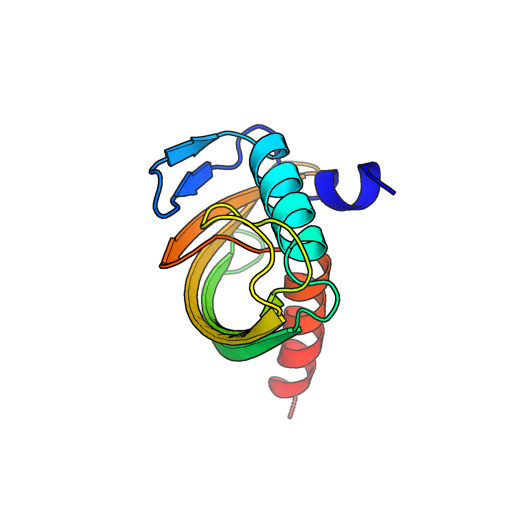N N . ALA A 1 95 ? 7.574 -0.216 -10.121 1.00 82.25 95 ALA A N 1
ATOM 740 C CA . ALA A 1 95 ? 8.099 -1.530 -9.796 1.00 82.25 95 ALA A CA 1
ATOM 741 C C . ALA A 1 95 ? 9.043 -1.999 -10.900 1.00 82.25 95 ALA A C 1
ATOM 743 O O . ALA A 1 95 ? 8.662 -2.066 -12.064 1.00 82.25 95 ALA A O 1
ATOM 744 N N . TRP A 1 96 ? 10.272 -2.354 -10.544 1.00 78.62 96 TRP A N 1
ATOM 745 C CA . TRP A 1 96 ? 11.230 -2.913 -11.497 1.00 78.62 96 TRP A CA 1
ATOM 746 C C . TRP A 1 96 ? 12.078 -3.988 -10.838 1.00 78.62 96 TRP A C 1
ATOM 748 O O . TRP A 1 96 ? 12.288 -3.993 -9.619 1.00 78.62 96 TRP A O 1
ATOM 758 N N . LYS A 1 97 ? 12.559 -4.919 -11.654 1.00 72.25 97 LYS A N 1
ATOM 759 C CA . LYS A 1 97 ? 13.328 -6.063 -11.184 1.00 72.25 97 LYS A CA 1
ATOM 760 C C . LYS A 1 97 ? 14.814 -5.727 -11.187 1.00 72.25 97 LYS A C 1
ATOM 762 O O . LYS A 1 97 ? 15.346 -5.236 -12.175 1.00 72.25 97 LYS A O 1
ATOM 767 N N . THR A 1 98 ? 15.507 -6.035 -10.097 1.00 63.38 98 THR A N 1
ATOM 768 C CA . THR A 1 98 ? 16.978 -6.084 -10.063 1.00 63.38 98 THR A CA 1
ATOM 769 C C . THR A 1 98 ? 17.407 -7.429 -9.500 1.00 63.38 98 THR A C 1
ATOM 771 O O . THR A 1 98 ? 17.305 -7.671 -8.293 1.00 63.38 98 THR A O 1
ATOM 774 N N . GLY 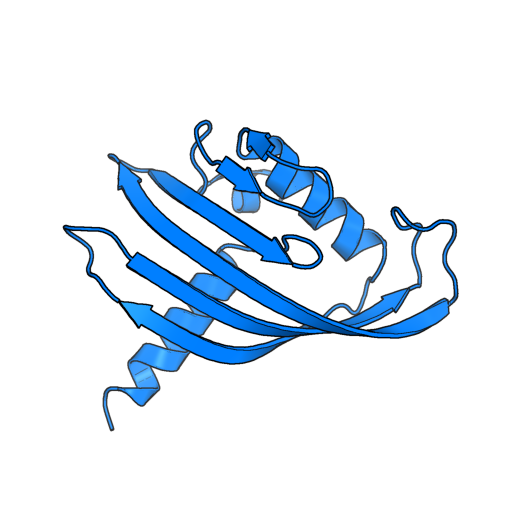A 1 99 ? 17.873 -8.322 -10.375 1.00 69.31 99 GLY A N 1
ATOM 775 C CA . GLY A 1 99 ? 18.214 -9.694 -10.000 1.00 69.31 99 GLY A CA 1
ATOM 776 C C . GLY A 1 99 ? 16.981 -10.470 -9.529 1.00 69.31 99 GLY A C 1
ATOM 777 O O . GLY A 1 99 ? 16.011 -10.607 -10.270 1.00 69.31 99 GLY A O 1
ATOM 778 N N . PHE A 1 100 ? 17.010 -10.979 -8.296 1.00 60.53 100 PHE A N 1
ATOM 779 C CA . PHE A 1 100 ? 15.889 -11.718 -7.698 1.00 60.53 100 PHE A CA 1
ATOM 780 C C . PHE A 1 100 ? 14.810 -10.812 -7.069 1.00 60.53 100 PHE A C 1
ATOM 782 O O . PHE A 1 100 ? 13.684 -11.256 -6.867 1.00 60.53 100 PHE A O 1
ATOM 789 N N . PHE A 1 101 ? 15.127 -9.549 -6.766 1.00 55.03 101 PHE A N 1
ATOM 790 C CA . PHE A 1 101 ? 14.252 -8.665 -5.987 1.00 55.03 101 PHE A CA 1
ATOM 791 C C . PHE A 1 101 ? 13.513 -7.648 -6.856 1.00 55.03 101 PHE A C 1
ATOM 793 O O . PHE A 1 101 ? 14.042 -7.174 -7.864 1.00 55.03 101 PHE A O 1
ATOM 800 N N . TRP A 1 102 ? 12.322 -7.251 -6.405 1.00 62.25 102 TRP A N 1
ATOM 801 C CA . TRP A 1 102 ? 11.606 -6.103 -6.944 1.00 62.25 102 TRP A CA 1
ATOM 802 C C . TRP A 1 102 ? 11.931 -4.863 -6.111 1.00 62.25 102 TRP A C 1
ATOM 804 O O . TRP A 1 102 ? 11.827 -4.845 -4.881 1.00 62.25 102 TRP A O 1
ATOM 814 N N . ASN A 1 103 ? 12.350 -3.796 -6.779 1.00 63.19 103 ASN A N 1
ATOM 815 C CA . ASN A 1 103 ? 12.366 -2.480 -6.161 1.00 63.19 103 ASN A CA 1
ATOM 816 C C . ASN A 1 103 ? 11.000 -1.849 -6.345 1.00 63.19 103 ASN A C 1
ATOM 818 O O . ASN A 1 103 ? 10.404 -1.960 -7.415 1.00 63.19 103 ASN A O 1
ATOM 822 N N . MET A 1 104 ? 10.551 -1.153 -5.307 1.00 68.81 104 MET A N 1
ATOM 823 C CA . MET A 1 104 ? 9.362 -0.328 -5.372 1.00 68.81 104 MET A CA 1
ATOM 824 C C . MET A 1 104 ? 9.711 1.108 -4.995 1.00 68.81 104 MET A C 1
ATOM 826 O O . MET A 1 104 ? 10.369 1.365 -3.980 1.00 68.81 104 MET A O 1
ATOM 830 N N . TYR A 1 105 ? 9.247 2.036 -5.819 1.00 66.19 105 TYR A N 1
ATOM 831 C CA . TYR A 1 105 ? 9.074 3.431 -5.456 1.00 66.19 105 TYR A CA 1
ATOM 832 C C . TYR A 1 105 ? 7.577 3.708 -5.371 1.00 66.19 105 TYR A C 1
ATOM 834 O O . TYR A 1 105 ? 6.895 3.490 -6.364 1.00 66.19 105 TYR A O 1
ATOM 842 N N . ALA A 1 106 ? 7.062 4.162 -4.232 1.00 68.00 106 ALA A N 1
ATOM 843 C CA . ALA A 1 106 ? 5.643 4.487 -4.093 1.00 68.00 106 ALA A CA 1
ATOM 844 C C . ALA A 1 106 ? 5.443 5.908 -3.559 1.00 68.00 106 ALA A C 1
ATOM 846 O O . ALA A 1 106 ? 6.149 6.326 -2.644 1.00 68.00 106 ALA A O 1
ATOM 847 N N . THR A 1 107 ? 4.475 6.638 -4.105 1.00 57.59 107 THR A N 1
ATOM 848 C CA . THR A 1 107 ? 3.941 7.879 -3.529 1.00 57.59 107 THR A CA 1
ATOM 849 C C . THR A 1 107 ? 2.454 7.682 -3.259 1.00 57.59 107 THR A C 1
ATOM 851 O O . THR A 1 107 ? 1.708 7.256 -4.144 1.00 57.59 107 THR A O 1
ATOM 854 N N . THR A 1 108 ? 2.019 7.955 -2.030 1.00 58.81 108 THR A N 1
ATOM 855 C CA . THR A 1 108 ? 0.622 7.763 -1.614 1.00 58.81 108 THR A CA 1
ATOM 856 C C . THR A 1 108 ? 0.097 8.954 -0.843 1.00 58.81 108 THR A C 1
ATOM 858 O O . THR A 1 108 ? 0.789 9.460 0.035 1.00 58.81 108 THR A O 1
ATOM 861 N N . LEU A 1 109 ? -1.146 9.330 -1.133 1.00 42.59 109 LEU A N 1
ATOM 862 C CA . LEU A 1 109 ? -1.945 10.255 -0.335 1.00 42.59 109 LEU A CA 1
ATOM 863 C C . LEU A 1 109 ? -3.305 9.592 -0.044 1.00 42.59 109 LEU A C 1
ATOM 865 O O . LEU A 1 109 ? -3.981 9.217 -1.010 1.00 42.59 109 LEU A O 1
ATOM 869 N N . PRO A 1 110 ? -3.756 9.486 1.217 1.00 44.22 110 PRO A N 1
ATOM 870 C CA . PRO A 1 110 ? -2.996 9.339 2.456 1.00 44.22 110 PRO A CA 1
ATOM 871 C C . PRO A 1 110 ? -2.723 7.850 2.754 1.00 44.22 110 PRO A C 1
ATOM 873 O O . PRO A 1 110 ? -3.560 6.981 2.517 1.00 44.22 110 PRO A O 1
ATOM 876 N N . VAL A 1 111 ? -1.557 7.574 3.334 1.00 44.34 111 VAL A N 1
ATOM 877 C CA . VAL A 1 111 ? -1.100 6.268 3.848 1.00 44.34 111 VAL A CA 1
ATOM 878 C C . VAL A 1 111 ? -0.816 5.138 2.831 1.00 44.34 111 VAL A C 1
ATOM 880 O O . VAL A 1 111 ? -1.647 4.696 2.039 1.00 44.34 111 VAL A O 1
ATOM 883 N N . CYS A 1 112 ? 0.410 4.613 2.898 1.00 41.44 112 CYS A N 1
ATOM 884 C CA . CYS A 1 112 ? 0.922 3.574 2.010 1.00 41.44 112 CYS A CA 1
ATOM 885 C C . CYS A 1 112 ? 0.616 2.170 2.561 1.00 41.44 112 CYS A C 1
ATOM 887 O O . CYS A 1 112 ? 1.268 1.713 3.498 1.00 41.44 112 CYS A O 1
ATOM 889 N N . PHE A 1 113 ? -0.344 1.462 1.958 1.00 47.81 113 PHE A N 1
ATOM 890 C CA . PHE A 1 113 ? -0.623 0.048 2.242 1.00 47.81 113 PHE A CA 1
ATOM 891 C C . PHE A 1 113 ? -0.499 -0.780 0.977 1.00 47.81 113 PHE A C 1
ATOM 893 O O . PHE A 1 113 ? -1.463 -0.924 0.232 1.00 47.81 113 PHE A O 1
ATOM 900 N N . PHE A 1 114 ? 0.673 -1.364 0.738 1.00 41.56 114 PHE A N 1
ATOM 901 C CA . PHE A 1 114 ? 0.818 -2.325 -0.350 1.00 41.56 114 PHE A CA 1
ATOM 902 C C . PHE A 1 114 ? 1.409 -3.637 0.145 1.00 41.56 114 PHE A C 1
ATOM 904 O O . PHE A 1 114 ? 2.614 -3.795 0.341 1.00 41.56 114 PHE A O 1
ATOM 911 N N . ASN A 1 115 ? 0.521 -4.617 0.290 1.00 35.59 115 ASN A N 1
ATOM 912 C CA . ASN A 1 115 ? 0.883 -6.023 0.268 1.00 35.59 115 ASN A CA 1
ATOM 913 C C . ASN A 1 115 ? 1.083 -6.446 -1.200 1.00 35.59 115 ASN A C 1
ATOM 915 O O . ASN A 1 115 ? 0.171 -6.304 -2.015 1.00 35.59 115 ASN A O 1
ATOM 919 N N . TRP A 1 116 ? 2.250 -6.997 -1.541 1.00 34.59 116 TRP A N 1
ATOM 920 C CA . TRP A 1 116 ? 2.557 -7.493 -2.891 1.00 34.59 116 TRP A CA 1
ATOM 921 C C . TRP A 1 116 ? 1.594 -8.603 -3.346 1.00 34.59 116 TRP A C 1
ATOM 923 O O . TRP A 1 116 ? 1.303 -8.719 -4.534 1.00 34.59 116 TRP A O 1
ATOM 933 N N . GLY A 1 117 ? 1.009 -9.351 -2.399 1.00 32.16 117 GLY A N 1
ATOM 934 C CA . GLY A 1 117 ? -0.053 -10.317 -2.691 1.00 32.16 117 GLY A CA 1
ATOM 935 C C . GLY A 1 117 ? -1.278 -9.684 -3.360 1.00 32.16 117 GLY A C 1
ATOM 936 O O . GLY A 1 117 ? -1.896 -10.315 -4.209 1.00 32.16 117 GLY A O 1
ATOM 937 N N . TRP A 1 118 ? -1.591 -8.420 -3.058 1.00 37.91 118 TRP A N 1
ATOM 938 C CA . TRP A 1 118 ? -2.690 -7.690 -3.696 1.00 37.91 118 TRP A CA 1
ATOM 939 C C . TRP A 1 118 ? -2.321 -7.156 -5.080 1.00 37.91 118 TRP A C 1
ATOM 941 O O . TRP A 1 118 ? -3.121 -7.307 -5.992 1.00 37.91 118 TRP A O 1
ATOM 951 N N . ILE A 1 119 ? -1.111 -6.617 -5.274 1.00 39.72 119 ILE A N 1
ATOM 952 C CA . ILE A 1 119 ? -0.642 -6.160 -6.598 1.00 39.72 119 ILE A CA 1
ATOM 953 C C . ILE A 1 119 ? -0.605 -7.332 -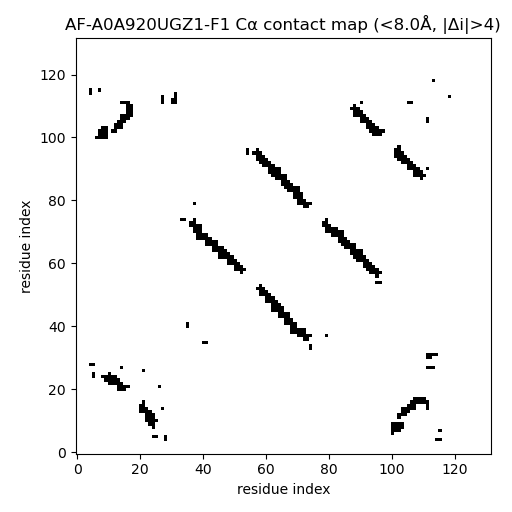7.588 1.00 39.72 119 ILE A C 1
ATOM 955 O O . ILE A 1 119 ? -1.067 -7.193 -8.715 1.00 39.72 119 ILE A O 1
ATOM 959 N N . LEU A 1 120 ? -0.132 -8.509 -7.160 1.00 30.42 120 LEU A N 1
ATOM 960 C CA . LEU A 1 120 ? -0.162 -9.715 -7.990 1.00 30.42 120 LEU A CA 1
ATOM 961 C C . LEU A 1 120 ? -1.580 -10.238 -8.232 1.00 30.42 120 LEU A C 1
ATOM 963 O O . LEU A 1 120 ? -1.872 -10.660 -9.343 1.00 30.42 120 LEU A O 1
ATOM 967 N N . THR A 1 121 ? -2.467 -10.199 -7.232 1.00 30.31 121 THR A N 1
ATOM 968 C CA . THR A 1 121 ? -3.868 -10.630 -7.402 1.00 30.31 121 THR A CA 1
ATOM 969 C C . THR A 1 121 ? -4.610 -9.715 -8.372 1.00 30.31 121 THR A C 1
ATOM 971 O O . THR A 1 121 ? -5.339 -10.192 -9.232 1.00 30.31 121 THR A O 1
ATOM 974 N N . VAL A 1 122 ? -4.363 -8.411 -8.288 1.00 34.19 122 VAL A N 1
ATOM 975 C CA . VAL A 1 122 ? -4.851 -7.396 -9.222 1.00 34.19 122 VAL A CA 1
ATOM 976 C C . VAL A 1 122 ? -4.264 -7.597 -10.619 1.00 34.19 122 VAL A C 1
ATOM 978 O O . VAL A 1 122 ? -4.993 -7.510 -11.600 1.00 34.19 122 VAL A O 1
ATOM 981 N N . TRP A 1 123 ? -2.969 -7.903 -10.733 1.00 31.09 123 TRP A N 1
ATOM 982 C CA . TRP A 1 123 ? -2.326 -8.210 -12.013 1.00 31.09 123 TRP A CA 1
ATOM 983 C C . TRP A 1 123 ? -2.921 -9.472 -12.647 1.00 31.09 123 TRP A C 1
ATOM 985 O O . TRP A 1 123 ? -3.236 -9.473 -13.835 1.00 31.09 123 TRP A O 1
ATOM 995 N N . HIS A 1 124 ? -3.172 -10.513 -11.846 1.00 28.62 124 HIS A N 1
ATOM 996 C CA . HIS A 1 124 ? -3.882 -11.713 -12.285 1.00 28.62 124 HIS A CA 1
ATOM 997 C C . HIS A 1 124 ? -5.319 -11.376 -12.707 1.00 28.62 124 HIS A C 1
ATOM 999 O O . HIS A 1 124 ? -5.746 -11.788 -13.773 1.00 28.62 124 HIS A O 1
ATOM 1005 N N . GLN A 1 125 ? -6.056 -10.569 -11.940 1.00 28.55 125 GLN A N 1
ATOM 1006 C CA . GLN A 1 125 ? -7.429 -10.177 -12.280 1.00 28.55 125 GLN A CA 1
ATOM 1007 C C . GLN A 1 125 ? -7.516 -9.310 -13.550 1.00 28.55 125 GLN A C 1
ATOM 1009 O O . GLN A 1 125 ? -8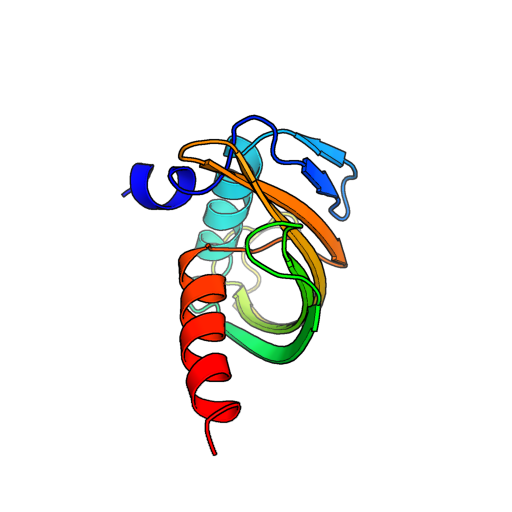.427 -9.512 -14.349 1.00 28.55 125 GLN A O 1
ATOM 1014 N N . ASN A 1 126 ? -6.563 -8.403 -13.788 1.00 29.39 126 ASN A N 1
ATOM 1015 C CA . ASN A 1 126 ? -6.550 -7.543 -14.979 1.00 29.39 126 ASN A CA 1
ATOM 1016 C C . ASN A 1 126 ? -5.984 -8.224 -16.235 1.00 29.39 126 ASN A C 1
ATOM 1018 O O . ASN A 1 126 ? -6.384 -7.869 -17.342 1.00 29.39 126 ASN A O 1
ATOM 1022 N N . SER A 1 127 ? -5.115 -9.232 -16.104 1.00 29.06 127 SER A N 1
ATOM 1023 C CA . SER A 1 127 ? -4.697 -10.051 -17.256 1.00 29.06 127 SER A CA 1
ATOM 1024 C C . SER A 1 127 ? -5.846 -10.910 -17.806 1.00 29.06 127 SER A C 1
ATOM 1026 O O . SER A 1 127 ? -5.893 -11.149 -19.010 1.00 29.06 127 SER A O 1
ATOM 1028 N N . TYR A 1 128 ? -6.842 -11.274 -16.987 1.00 27.81 128 TYR A N 1
ATOM 1029 C CA . TYR A 1 128 ? -8.088 -11.890 -17.476 1.00 27.81 128 TYR A CA 1
ATOM 1030 C C . TYR A 1 128 ? -9.041 -10.905 -18.178 1.00 27.81 128 TYR A C 1
ATOM 1032 O O . TYR A 1 128 ? -9.847 -11.339 -18.999 1.00 27.81 128 TYR A O 1
ATOM 1040 N N . LEU A 1 129 ? -8.963 -9.601 -17.888 1.00 29.81 129 LEU A N 1
ATOM 1041 C CA . LEU A 1 129 ? -9.810 -8.576 -18.517 1.00 29.81 129 LEU A CA 1
ATOM 1042 C C . LEU A 1 129 ? -9.257 -8.065 -19.858 1.00 29.81 129 LEU A C 1
ATOM 1044 O O . LEU A 1 129 ? -10.032 -7.574 -20.669 1.00 29.81 129 LEU A O 1
ATOM 1048 N N . LEU A 1 130 ? -7.954 -8.221 -20.120 1.00 29.33 130 LEU A N 1
ATOM 1049 C CA . LEU A 1 130 ? -7.309 -7.864 -21.397 1.00 29.33 130 LEU A CA 1
ATOM 1050 C C . LEU A 1 130 ? -7.312 -9.002 -22.441 1.00 29.33 130 LEU A C 1
ATOM 1052 O O . LEU A 1 130 ? -6.896 -8.789 -23.577 1.00 29.33 130 LEU A O 1
ATOM 1056 N N . HIS A 1 131 ? -7.789 -10.197 -22.075 1.00 28.41 131 HIS A N 1
ATOM 1057 C CA . HIS A 1 131 ? -7.986 -11.341 -22.979 1.00 28.41 131 HIS A CA 1
ATOM 1058 C C . HIS A 1 131 ? -9.470 -11.620 -23.301 1.00 28.41 131 HIS A C 1
ATOM 1060 O O . HIS A 1 131 ? -9.832 -12.752 -23.627 1.00 28.41 131 HIS A O 1
ATOM 1066 N N . ARG A 1 132 ? -10.333 -10.599 -23.236 1.00 30.09 132 ARG A N 1
ATOM 1067 C CA . ARG A 1 132 ? -11.667 -10.613 -23.855 1.00 30.09 132 ARG A CA 1
ATOM 1068 C C . ARG A 1 132 ? -11.796 -9.519 -24.898 1.00 30.09 132 ARG A C 1
ATOM 1070 O O . ARG A 1 132 ? -11.296 -8.409 -24.629 1.00 30.09 132 ARG A O 1
#

pLDDT: mean 70.7, std 21.11, range [27.81, 95.62]

Mean predicted aligned error: 9.51 Å

Solvent-accessible surface area (backbone atoms only — not comparable to full-atom values): 7229 Å² total; per-residue (Å²): 121,76,64,75,74,50,63,53,46,26,72,83,16,38,36,34,35,87,90,42,85,43,73,24,38,66,54,55,52,49,52,40,51,48,46,50,55,11,16,74,69,57,43,80,43,80,75,46,78,51,73,50,75,43,91,88,83,18,36,41,37,38,37,37,29,40,40,34,31,38,27,72,20,56,46,99,91,40,72,52,74,69,44,77,47,78,42,75,28,46,36,41,36,39,40,36,73,58,90,94,30,31,37,40,40,36,42,24,49,65,62,70,76,81,60,67,72,54,58,52,50,49,50,55,57,50,57,62,61,73,75,109